Protein AF-A0A7C3QE86-F1 (afdb_monomer)

pLDDT: mean 93.2, std 11.62, range [33.75, 98.38]

Structure (mmCIF, N/CA/C/O backbone):
data_AF-A0A7C3QE86-F1
#
_entry.id   AF-A0A7C3QE86-F1
#
loop_
_atom_site.group_PDB
_atom_site.id
_atom_site.type_symbol
_atom_site.label_atom_id
_atom_site.label_alt_id
_atom_site.label_comp_id
_atom_site.label_asym_id
_atom_site.label_entity_id
_atom_site.label_seq_id
_atom_site.pdbx_PDB_ins_code
_atom_site.Cartn_x
_atom_site.Cartn_y
_atom_site.Cartn_z
_atom_site.occupancy
_atom_site.B_iso_or_equiv
_atom_site.auth_seq_id
_atom_site.auth_comp_id
_atom_site.auth_asym_id
_atom_site.auth_atom_id
_atom_site.pdbx_PDB_model_num
ATOM 1 N N . ALA A 1 1 ? 10.557 -4.432 -19.092 1.00 91.06 1 ALA A N 1
ATOM 2 C CA . ALA A 1 1 ? 10.069 -3.526 -18.032 1.00 91.06 1 ALA A CA 1
ATOM 3 C C . ALA A 1 1 ? 8.537 -3.373 -17.962 1.00 91.06 1 ALA A C 1
ATOM 5 O O . ALA A 1 1 ? 8.063 -2.865 -16.957 1.00 91.06 1 ALA A O 1
ATOM 6 N N . ALA A 1 2 ? 7.739 -3.842 -18.938 1.00 94.81 2 ALA A N 1
ATOM 7 C CA . ALA A 1 2 ? 6.276 -3.658 -18.929 1.00 94.81 2 ALA A CA 1
ATOM 8 C C . ALA A 1 2 ? 5.566 -4.189 -17.663 1.00 94.81 2 ALA A C 1
ATOM 10 O O .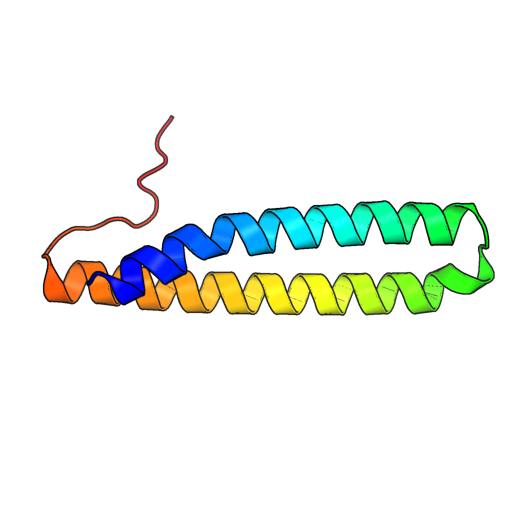 ALA A 1 2 ? 4.778 -3.468 -17.063 1.00 94.81 2 ALA A O 1
ATOM 11 N N . LEU A 1 3 ? 5.890 -5.410 -17.213 1.00 95.94 3 LEU A N 1
ATOM 12 C CA . LEU A 1 3 ? 5.312 -5.975 -15.983 1.00 95.94 3 LEU A CA 1
ATOM 13 C C . LEU A 1 3 ? 5.722 -5.198 -14.725 1.00 95.94 3 LEU A C 1
ATOM 15 O O . LEU A 1 3 ? 4.897 -4.989 -13.849 1.00 95.94 3 LEU A O 1
ATOM 19 N N . ALA A 1 4 ? 6.967 -4.723 -14.658 1.00 95.31 4 ALA A N 1
ATOM 20 C CA . ALA A 1 4 ? 7.435 -3.901 -13.545 1.00 95.31 4 ALA A CA 1
ATOM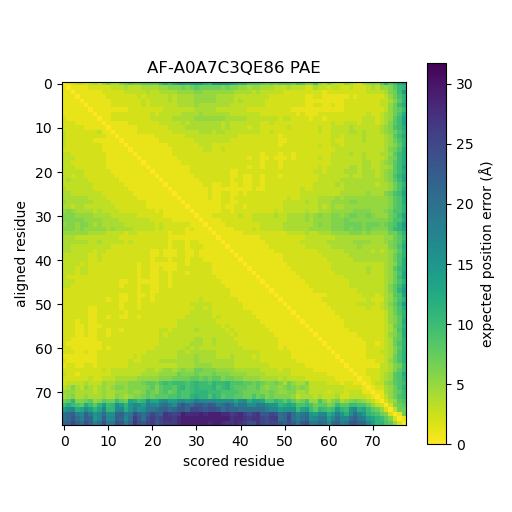 21 C C . ALA A 1 4 ? 6.700 -2.550 -13.496 1.00 95.31 4 ALA A C 1
ATOM 23 O O . ALA A 1 4 ? 6.226 -2.141 -12.446 1.00 95.31 4 ALA A O 1
ATOM 24 N N . ARG A 1 5 ? 6.499 -1.901 -14.650 1.00 94.62 5 ARG A N 1
ATOM 25 C CA . ARG A 1 5 ? 5.690 -0.674 -14.736 1.00 94.62 5 ARG A CA 1
ATOM 26 C C . ARG A 1 5 ? 4.243 -0.895 -14.300 1.00 94.62 5 ARG A C 1
ATOM 28 O O . ARG A 1 5 ? 3.665 -0.001 -13.699 1.00 94.62 5 ARG A O 1
ATOM 35 N N . LYS A 1 6 ? 3.677 -2.072 -14.587 1.00 96.12 6 LYS A N 1
ATOM 36 C CA . LYS A 1 6 ? 2.346 -2.438 -14.102 1.00 96.12 6 LYS A CA 1
ATOM 37 C C . LYS A 1 6 ? 2.316 -2.536 -12.573 1.00 96.12 6 LYS A C 1
ATOM 39 O O . LYS A 1 6 ? 1.426 -1.953 -11.980 1.00 96.12 6 LYS A O 1
ATOM 44 N N . VAL A 1 7 ? 3.303 -3.188 -11.949 1.00 95.81 7 VAL A N 1
ATOM 45 C CA . VAL A 1 7 ? 3.397 -3.264 -10.476 1.00 95.81 7 VAL A CA 1
ATOM 46 C C . VAL A 1 7 ? 3.402 -1.868 -9.850 1.00 95.81 7 VAL A C 1
ATOM 48 O O . VAL A 1 7 ? 2.624 -1.630 -8.940 1.00 95.81 7 VAL A O 1
ATOM 51 N N . CYS A 1 8 ? 4.193 -0.931 -10.385 1.00 94.25 8 CYS A N 1
ATOM 52 C CA . CYS A 1 8 ? 4.201 0.451 -9.893 1.00 94.25 8 CYS A CA 1
ATOM 53 C C . CYS A 1 8 ? 2.845 1.162 -10.051 1.00 94.25 8 CYS A C 1
ATOM 55 O O . CYS A 1 8 ? 2.511 2.006 -9.236 1.00 94.25 8 CYS A O 1
ATOM 57 N N . ALA A 1 9 ? 2.077 0.861 -11.104 1.00 92.94 9 ALA A N 1
ATOM 58 C CA . ALA A 1 9 ? 0.757 1.461 -11.322 1.00 92.94 9 ALA A CA 1
ATOM 59 C C . ALA A 1 9 ? -0.340 0.828 -10.448 1.00 92.94 9 ALA A C 1
ATOM 61 O O . ALA A 1 9 ? -1.321 1.486 -10.115 1.00 92.94 9 ALA A O 1
ATOM 62 N N . ASP A 1 10 ? -0.187 -0.448 -10.091 1.00 94.06 10 ASP A N 1
ATOM 63 C CA . ASP A 1 10 ? -1.123 -1.166 -9.223 1.00 94.06 10 ASP A CA 1
ATOM 64 C C . ASP A 1 10 ? -0.968 -0.746 -7.738 1.00 94.06 10 ASP A C 1
ATOM 66 O O . ASP A 1 10 ? -1.864 -0.998 -6.934 1.00 94.06 10 ASP A O 1
ATOM 70 N N . ASP A 1 11 ? 0.133 -0.081 -7.373 1.00 93.56 11 ASP A N 1
ATOM 71 C CA . ASP A 1 11 ? 0.420 0.433 -6.023 1.00 93.56 11 ASP A CA 1
ATOM 72 C C . ASP A 1 11 ? -0.633 1.451 -5.550 1.00 93.56 11 ASP A C 1
ATOM 74 O O . ASP A 1 11 ? -1.223 1.291 -4.480 1.00 93.56 11 ASP A O 1
ATOM 78 N N . ASP A 1 12 ? -1.000 2.401 -6.423 1.00 91.56 12 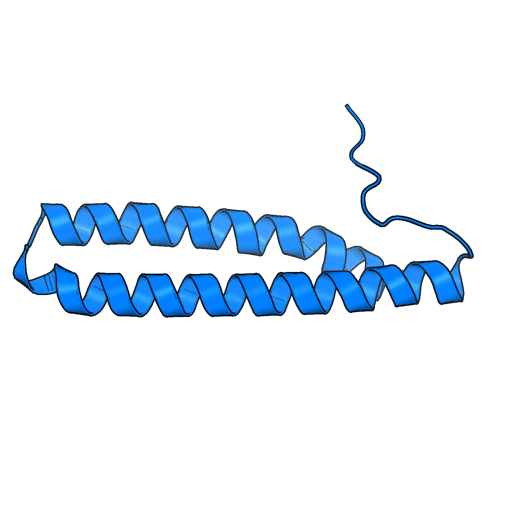ASP A N 1
ATOM 79 C CA . ASP A 1 12 ? -2.050 3.403 -6.175 1.00 91.56 12 ASP A CA 1
ATOM 80 C C . ASP A 1 12 ? -3.388 2.751 -5.780 1.00 91.56 12 ASP A C 1
ATOM 82 O O . ASP A 1 12 ? -4.154 3.261 -4.951 1.00 91.56 12 ASP A O 1
ATOM 86 N N . PHE A 1 13 ? -3.693 1.593 -6.376 1.00 94.75 13 PHE A N 1
ATOM 87 C CA . PHE A 1 13 ? -4.896 0.843 -6.042 1.00 94.75 13 PHE A CA 1
ATOM 88 C C . PHE A 1 13 ? -4.823 0.283 -4.615 1.00 94.75 13 PHE A C 1
ATOM 90 O O . PHE A 1 13 ? -5.808 0.393 -3.878 1.00 94.75 13 PHE A O 1
ATOM 97 N N . ILE A 1 14 ? -3.678 -0.263 -4.193 1.00 95.75 14 ILE A N 1
ATOM 98 C CA . ILE A 1 14 ? -3.488 -0.802 -2.837 1.00 95.75 14 ILE A CA 1
ATOM 99 C C . ILE A 1 14 ? -3.566 0.308 -1.783 1.00 95.75 14 ILE A C 1
ATOM 101 O O . ILE A 1 14 ? -4.235 0.130 -0.756 1.00 95.75 14 ILE A O 1
ATOM 105 N N . ASP A 1 15 ? -2.982 1.470 -2.060 1.00 93.62 15 ASP A N 1
ATOM 106 C CA . ASP A 1 15 ? -3.098 2.658 -1.213 1.00 93.62 15 ASP A CA 1
ATOM 107 C C . ASP A 1 15 ? -4.553 3.101 -1.057 1.00 93.62 15 ASP A C 1
ATOM 109 O O . ASP A 1 15 ? -5.044 3.337 0.056 1.00 93.62 15 ASP 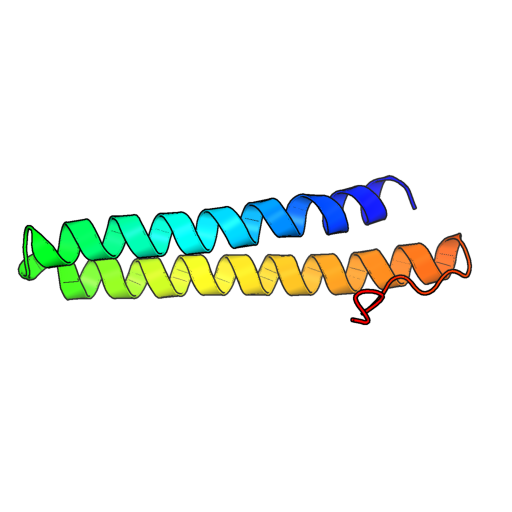A O 1
ATOM 113 N N . SER A 1 16 ? -5.285 3.183 -2.171 1.00 96.31 16 SER A N 1
ATOM 114 C CA . SER A 1 16 ? -6.695 3.579 -2.158 1.00 96.31 16 SER A CA 1
ATOM 115 C C . SER A 1 16 ? -7.559 2.602 -1.349 1.00 96.31 16 SER A C 1
ATOM 117 O O . SER A 1 16 ? -8.389 3.028 -0.535 1.00 96.31 16 SER A O 1
ATOM 119 N N . LEU A 1 17 ? -7.309 1.298 -1.502 1.00 96.94 17 LEU A N 1
ATOM 120 C CA . LEU A 1 17 ? -8.020 0.233 -0.808 1.00 96.94 17 LEU A CA 1
ATOM 121 C C . LEU A 1 17 ? -7.722 0.248 0.693 1.00 96.94 17 LEU A C 1
ATOM 123 O O . LEU A 1 17 ? -8.634 0.097 1.505 1.00 96.94 17 LEU A O 1
ATOM 127 N N . THR A 1 18 ? -6.473 0.501 1.081 1.00 97.25 18 THR A N 1
ATOM 128 C CA . THR A 1 18 ? -6.077 0.612 2.491 1.00 97.25 18 THR A CA 1
ATOM 129 C C . THR A 1 18 ? -6.801 1.773 3.176 1.00 97.25 18 THR A C 1
ATOM 131 O O . THR A 1 18 ? -7.341 1.611 4.275 1.00 97.25 18 THR A O 1
ATOM 134 N N . HIS A 1 19 ? -6.905 2.927 2.506 1.00 97.06 19 HIS A N 1
ATOM 135 C CA . HIS A 1 19 ? -7.688 4.058 3.008 1.00 97.06 19 HIS A CA 1
ATOM 136 C C . HIS A 1 19 ? -9.190 3.762 3.076 1.00 97.06 19 HIS A C 1
ATOM 138 O O . HIS A 1 19 ? -9.861 4.206 4.009 1.00 97.06 19 HIS A O 1
ATOM 144 N N . GLN A 1 20 ? -9.733 3.032 2.099 1.00 98.06 20 GLN A N 1
ATOM 145 C CA . GLN A 1 20 ? -11.135 2.623 2.106 1.00 98.06 20 GLN A CA 1
ATOM 146 C C . GLN A 1 20 ? -11.444 1.699 3.286 1.00 98.06 20 GLN A C 1
ATOM 148 O O . GLN A 1 20 ? -12.350 2.005 4.061 1.00 98.06 20 GLN A O 1
ATOM 153 N N . ILE A 1 21 ? -10.657 0.635 3.467 1.00 97.81 21 ILE A N 1
ATOM 154 C CA .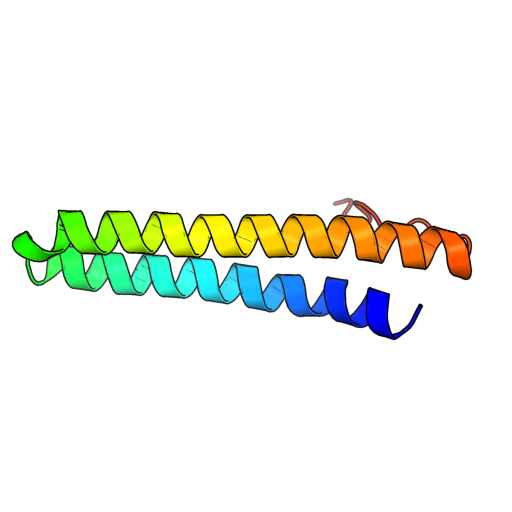 ILE A 1 21 ? -10.809 -0.312 4.578 1.00 97.81 21 ILE A CA 1
ATOM 155 C C . ILE A 1 21 ? -10.759 0.430 5.912 1.00 97.81 21 ILE A C 1
ATOM 157 O O . ILE A 1 21 ? -11.598 0.198 6.777 1.00 97.81 21 ILE A O 1
ATOM 161 N N . PHE A 1 22 ? -9.822 1.365 6.082 1.00 97.75 22 PHE A N 1
ATOM 162 C CA . PHE A 1 22 ? -9.736 2.146 7.313 1.00 97.75 22 PHE A CA 1
ATOM 163 C C . PHE A 1 22 ? -11.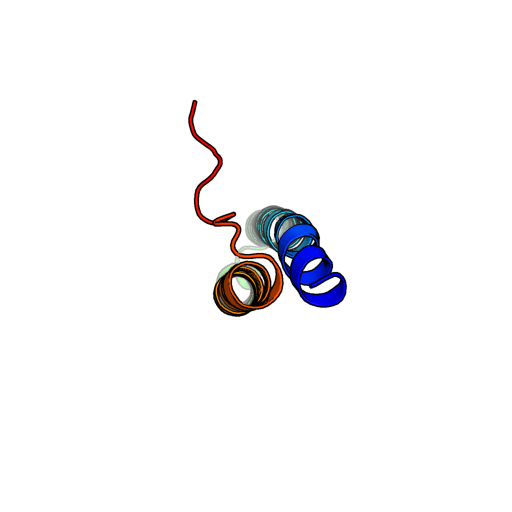027 2.929 7.607 1.00 97.75 22 PHE A C 1
ATOM 165 O O . PHE A 1 22 ? -11.510 2.902 8.739 1.00 97.75 22 PHE A O 1
ATOM 172 N N . ARG A 1 23 ? -11.621 3.584 6.598 1.00 98.06 23 ARG A N 1
ATOM 173 C CA . ARG A 1 23 ? -12.888 4.319 6.760 1.00 98.06 23 ARG A CA 1
ATOM 174 C C . ARG A 1 23 ? -14.052 3.397 7.115 1.00 98.06 23 ARG A C 1
ATOM 176 O O . ARG A 1 23 ? -14.812 3.720 8.020 1.00 98.06 23 ARG A O 1
ATOM 183 N N . GLU A 1 24 ? -14.169 2.254 6.448 1.00 98.06 24 GLU A N 1
ATOM 184 C CA . GLU A 1 24 ? -15.218 1.268 6.743 1.00 98.06 24 GLU A CA 1
ATOM 185 C C . GLU A 1 24 ? -15.085 0.713 8.167 1.00 98.06 24 GLU A C 1
ATOM 187 O O . GLU A 1 24 ? -16.065 0.616 8.905 1.00 98.06 24 GLU A O 1
ATOM 192 N N . LEU A 1 25 ? -13.856 0.413 8.594 1.00 98.12 25 LEU A N 1
ATOM 193 C CA . LEU A 1 25 ? -13.579 -0.051 9.950 1.00 98.12 25 LEU A CA 1
ATOM 194 C C . LEU A 1 25 ? -13.922 1.000 11.007 1.00 98.12 25 LEU A C 1
ATOM 196 O O . LEU A 1 25 ? -14.439 0.627 12.057 1.00 98.12 25 LEU A O 1
ATOM 200 N N . LEU A 1 26 ? -13.702 2.291 10.737 1.00 98.06 26 LEU A N 1
ATOM 201 C CA . LEU A 1 26 ? -14.159 3.359 11.629 1.00 98.06 26 LEU A CA 1
ATOM 202 C C . LEU A 1 26 ? -15.683 3.372 11.768 1.00 98.06 26 LEU A C 1
ATOM 204 O O . LEU A 1 26 ? -16.174 3.495 12.888 1.00 98.06 26 LEU A O 1
ATOM 208 N N . THR A 1 27 ? -16.428 3.196 10.674 1.00 97.88 27 THR A N 1
ATOM 209 C CA . THR A 1 27 ? -17.893 3.095 10.733 1.00 97.88 27 THR A CA 1
ATOM 210 C C . THR A 1 27 ? -18.331 1.937 11.629 1.00 97.88 27 THR A C 1
ATOM 212 O O . THR A 1 27 ? -19.135 2.153 12.531 1.00 97.88 27 THR A O 1
ATOM 215 N N . TYR A 1 28 ? -17.729 0.750 11.489 1.00 97.25 28 TYR A N 1
ATOM 216 C CA . TYR A 1 28 ? -18.049 -0.387 12.363 1.00 97.25 28 TYR A CA 1
ATOM 217 C C . TYR A 1 28 ? -17.740 -0.118 13.843 1.00 97.25 28 TYR A C 1
ATOM 219 O O . TYR A 1 28 ? -18.516 -0.510 14.713 1.00 97.25 28 TYR A O 1
ATOM 227 N N . MET A 1 29 ? -16.631 0.570 14.141 1.00 98.25 29 MET A N 1
ATOM 228 C CA . MET A 1 29 ? -16.278 0.948 15.516 1.00 98.25 29 MET A CA 1
ATOM 229 C C . MET A 1 29 ? -17.270 1.945 16.128 1.00 98.25 29 MET A C 1
ATOM 231 O O . MET A 1 29 ? -17.519 1.885 17.332 1.00 98.25 29 MET A O 1
ATOM 235 N N . ILE A 1 30 ? -17.800 2.869 15.317 1.00 97.88 30 ILE A N 1
ATOM 236 C CA . ILE A 1 30 ? -18.790 3.870 15.739 1.00 97.88 30 ILE A CA 1
ATOM 237 C C . ILE A 1 30 ? -20.157 3.216 15.969 1.00 97.88 30 ILE A C 1
ATOM 239 O O . ILE A 1 30 ? -20.834 3.561 16.935 1.00 97.88 30 ILE A O 1
ATOM 243 N N . GLU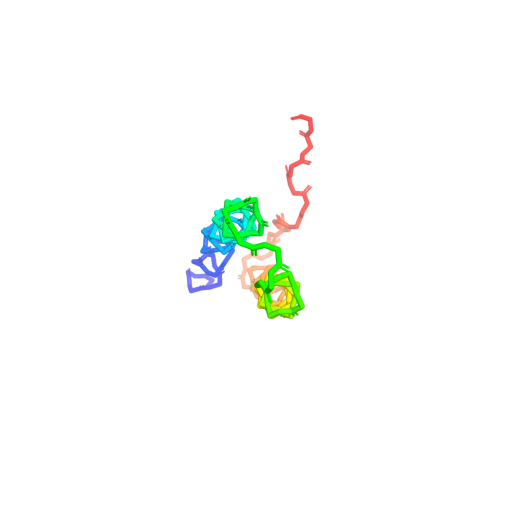 A 1 31 ? -20.555 2.280 15.105 1.00 98.12 31 GLU A N 1
ATOM 244 C CA . GLU A 1 31 ? -21.832 1.565 15.211 1.00 98.12 31 GLU A CA 1
ATOM 245 C C . GLU A 1 31 ? -21.877 0.605 16.408 1.00 98.12 31 GLU A C 1
ATOM 247 O O . GLU A 1 31 ? -22.886 0.552 17.111 1.00 98.12 31 GLU A O 1
ATOM 252 N N . ASP A 1 32 ? -20.791 -0.133 16.669 1.00 97.75 32 ASP A N 1
ATOM 253 C CA . ASP A 1 32 ? -20.681 -1.036 17.818 1.00 97.75 32 ASP A CA 1
ATOM 254 C C . ASP A 1 32 ? -19.263 -1.023 18.426 1.00 97.75 32 ASP A C 1
ATOM 256 O O . ASP A 1 32 ? -18.330 -1.614 17.860 1.00 97.75 32 ASP A O 1
ATOM 260 N N . PRO A 1 33 ? -19.088 -0.442 19.631 1.00 97.44 33 PRO A N 1
ATOM 261 C CA . PRO A 1 33 ? -17.807 -0.413 20.334 1.00 97.44 33 PRO A CA 1
ATOM 262 C C . PRO A 1 33 ? -17.193 -1.791 20.629 1.00 97.44 33 PRO A C 1
ATOM 264 O O . PRO A 1 33 ? -15.974 -1.894 20.789 1.00 97.44 33 PRO A O 1
ATOM 267 N N . HIS A 1 34 ? -17.976 -2.876 20.664 1.00 98.06 34 HIS A N 1
ATOM 268 C CA . HIS A 1 34 ? -17.424 -4.226 20.847 1.00 98.06 34 HIS A CA 1
ATOM 269 C C . HIS A 1 34 ? -16.576 -4.677 19.649 1.00 98.06 34 HIS A C 1
ATOM 271 O O . HIS A 1 34 ? -15.745 -5.582 19.775 1.00 98.06 34 HIS A O 1
ATOM 277 N N . THR A 1 35 ? -16.723 -4.030 18.490 1.00 97.81 35 THR A N 1
ATOM 278 C CA . THR A 1 35 ? -15.947 -4.352 17.288 1.00 97.81 35 THR A CA 1
ATOM 279 C C . THR A 1 35 ? -14.538 -3.758 17.294 1.00 97.81 35 THR A C 1
ATOM 281 O O . THR A 1 35 ? -13.693 -4.240 16.534 1.00 97.81 35 THR A O 1
ATOM 284 N N . ILE A 1 36 ? -14.240 -2.787 18.174 1.00 98.12 36 ILE A N 1
ATOM 285 C CA . ILE A 1 36 ? -12.993 -1.998 18.171 1.00 98.12 36 ILE A CA 1
ATOM 286 C C . ILE A 1 36 ? -11.749 -2.882 18.110 1.00 98.12 36 ILE A C 1
ATOM 288 O O . ILE A 1 36 ? -10.923 -2.728 17.212 1.00 98.12 36 ILE A O 1
ATOM 292 N N . SER A 1 37 ? -11.622 -3.859 19.013 1.00 98.19 37 SER A N 1
ATOM 293 C CA . SER A 1 37 ? -10.434 -4.726 19.047 1.00 98.19 37 SER A CA 1
ATOM 294 C C . SER A 1 37 ? -10.231 -5.515 17.751 1.00 98.19 37 SER A C 1
ATOM 296 O O . SER A 1 37 ? -9.096 -5.707 17.315 1.00 98.19 37 SER A O 1
ATOM 298 N N . ARG A 1 38 ? -11.315 -5.983 17.120 1.00 97.88 38 ARG A N 1
ATOM 299 C CA . ARG A 1 38 ? -11.239 -6.729 15.857 1.00 97.88 38 ARG A CA 1
ATOM 300 C C . ARG A 1 38 ? -10.901 -5.797 14.700 1.00 97.88 38 ARG A C 1
ATOM 302 O O . ARG A 1 38 ? -10.011 -6.111 13.917 1.00 97.88 38 ARG A O 1
ATOM 309 N N . ALA A 1 39 ? -11.575 -4.656 14.623 1.00 98.06 39 ALA A N 1
ATOM 310 C CA . ALA A 1 39 ? -11.367 -3.670 13.576 1.00 98.06 39 ALA A CA 1
ATOM 311 C C . ALA A 1 39 ? -9.929 -3.115 13.606 1.00 98.06 39 ALA A C 1
ATOM 313 O O . ALA A 1 39 ? -9.270 -3.100 12.574 1.00 98.06 39 ALA A O 1
ATOM 314 N N . VAL A 1 40 ? -9.363 -2.823 14.784 1.00 98.19 40 VAL A N 1
ATOM 315 C CA . VAL A 1 40 ? -7.951 -2.412 14.920 1.00 98.19 40 VAL A CA 1
ATOM 316 C C . VAL A 1 40 ? -6.986 -3.467 14.361 1.00 98.19 40 VAL A C 1
ATOM 318 O O . VAL A 1 40 ? -6.048 -3.125 13.642 1.00 98.19 40 VAL A O 1
ATOM 321 N N . ARG A 1 41 ? -7.212 -4.759 14.636 1.00 98.38 41 ARG A N 1
ATOM 322 C CA . ARG A 1 41 ? -6.370 -5.837 14.082 1.00 98.38 41 ARG A CA 1
ATOM 323 C C . ARG A 1 41 ? -6.437 -5.888 12.557 1.00 98.38 41 ARG A C 1
ATOM 325 O O . ARG A 1 41 ? -5.407 -6.082 11.921 1.00 98.38 41 ARG A O 1
ATOM 332 N N . ILE A 1 42 ? -7.619 -5.691 11.974 1.00 98.12 42 ILE A N 1
ATOM 333 C CA . ILE A 1 42 ? -7.791 -5.676 10.514 1.00 98.12 42 ILE A CA 1
ATOM 334 C C . ILE A 1 42 ? -7.096 -4.454 9.902 1.00 98.12 42 ILE A C 1
ATOM 336 O O . ILE A 1 42 ? -6.424 -4.602 8.885 1.00 98.12 42 ILE A O 1
ATOM 340 N N . THR A 1 43 ? -7.155 -3.285 10.547 1.00 97.88 43 THR A N 1
ATOM 341 C CA . THR A 1 43 ? -6.393 -2.102 10.113 1.00 97.88 43 THR A CA 1
ATOM 342 C C . THR A 1 43 ? -4.896 -2.399 10.018 1.00 97.88 43 THR A C 1
ATOM 344 O O . THR A 1 43 ? -4.261 -2.028 9.033 1.00 97.88 43 THR A O 1
ATOM 347 N N . PHE A 1 44 ? -4.325 -3.112 10.996 1.00 98.06 44 PHE A N 1
ATOM 348 C CA . PHE A 1 44 ? -2.920 -3.523 10.927 1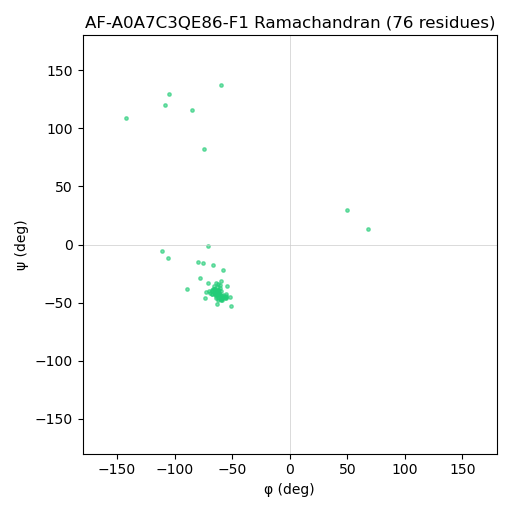.00 98.06 44 PHE A CA 1
ATOM 349 C C . PHE A 1 44 ? -2.648 -4.481 9.767 1.00 98.06 44 PHE A C 1
ATOM 351 O O . PHE A 1 44 ? -1.657 -4.304 9.068 1.00 98.06 44 PHE A O 1
ATOM 358 N N . VAL A 1 45 ? -3.529 -5.458 9.525 1.00 98.19 45 VAL A N 1
ATOM 359 C CA . VAL A 1 45 ? -3.401 -6.365 8.372 1.00 98.19 45 VAL A CA 1
ATOM 360 C C . VAL A 1 45 ? -3.395 -5.583 7.059 1.00 98.19 45 VAL A C 1
ATOM 362 O O . VAL A 1 45 ? -2.497 -5.793 6.248 1.00 98.19 45 VAL A O 1
ATOM 365 N N . ALA A 1 46 ? -4.327 -4.644 6.872 1.00 97.75 46 ALA A N 1
ATOM 366 C CA . ALA A 1 46 ? -4.364 -3.788 5.686 1.00 97.75 46 ALA A CA 1
ATOM 367 C C . ALA A 1 46 ? -3.062 -2.984 5.528 1.00 97.75 46 ALA A C 1
ATOM 369 O O . ALA A 1 46 ? -2.464 -2.984 4.456 1.00 97.75 46 ALA A O 1
ATOM 370 N N . LYS A 1 47 ? -2.550 -2.396 6.617 1.00 96.88 47 LYS A N 1
ATOM 371 C CA . LYS A 1 47 ? -1.264 -1.682 6.605 1.00 96.88 47 LYS A CA 1
ATOM 372 C C . LYS A 1 47 ? -0.060 -2.573 6.298 1.00 96.88 47 LYS A C 1
ATOM 374 O O . LYS A 1 47 ? 0.895 -2.110 5.688 1.00 96.88 47 LYS A O 1
ATOM 379 N N . TYR A 1 48 ? -0.064 -3.838 6.709 1.00 97.88 48 TYR A N 1
ATOM 380 C CA . TYR A 1 48 ? 1.010 -4.759 6.331 1.00 97.88 48 TYR A CA 1
ATOM 381 C C . TYR A 1 48 ? 0.949 -5.149 4.854 1.00 97.88 48 TYR A C 1
ATOM 383 O O . TYR A 1 48 ? 2.001 -5.340 4.252 1.00 97.88 48 TYR A O 1
ATOM 391 N N . LEU A 1 49 ? -0.247 -5.244 4.268 1.00 97.06 49 LEU A N 1
ATOM 392 C CA . LEU A 1 49 ? -0.406 -5.493 2.835 1.00 97.06 49 LEU A CA 1
ATOM 393 C C . LEU A 1 49 ? 0.086 -4.311 1.993 1.00 97.06 49 LEU A C 1
ATOM 395 O O . LEU A 1 49 ? 0.801 -4.539 1.023 1.00 97.06 49 LEU A O 1
ATOM 399 N N . GLU A 1 50 ? -0.221 -3.077 2.394 1.00 96.88 50 GLU A N 1
ATOM 400 C CA . GLU A 1 50 ? 0.314 -1.873 1.740 1.00 96.88 50 GLU A CA 1
ATOM 401 C C . GLU A 1 50 ? 1.847 -1.827 1.796 1.00 96.88 50 GLU A C 1
ATOM 403 O O . GLU A 1 50 ? 2.490 -1.728 0.759 1.00 96.88 50 GLU A O 1
ATOM 408 N N . ARG A 1 51 ? 2.464 -2.107 2.949 1.00 97.50 51 ARG A N 1
ATOM 409 C CA . ARG A 1 51 ? 3.934 -2.214 3.034 1.00 97.50 51 ARG A CA 1
ATOM 410 C C . ARG A 1 51 ? 4.534 -3.299 2.134 1.00 97.50 51 ARG A C 1
ATOM 412 O O . ARG A 1 51 ? 5.679 -3.182 1.700 1.00 97.50 51 ARG A O 1
ATOM 419 N N . ILE A 1 52 ? 3.812 -4.395 1.892 1.00 96.94 52 ILE A N 1
ATOM 420 C CA . ILE A 1 52 ? 4.254 -5.429 0.945 1.00 96.94 52 ILE A CA 1
ATOM 421 C C . ILE A 1 52 ? 4.179 -4.895 -0.492 1.00 96.94 52 ILE A C 1
ATOM 423 O O . ILE A 1 52 ? 5.096 -5.168 -1.271 1.00 96.94 52 ILE A O 1
ATOM 427 N N . ALA A 1 53 ? 3.136 -4.132 -0.831 1.00 96.19 53 ALA A N 1
ATOM 428 C CA . ALA A 1 53 ? 3.010 -3.462 -2.123 1.00 96.19 53 ALA A CA 1
ATOM 429 C C . ALA A 1 53 ? 4.140 -2.441 -2.339 1.00 96.19 53 ALA A C 1
ATOM 431 O O . ALA A 1 53 ? 4.870 -2.583 -3.318 1.00 96.19 53 ALA A O 1
ATOM 432 N N . ASP A 1 54 ? 4.433 -1.585 -1.354 1.00 95.06 54 ASP A N 1
ATOM 433 C CA . ASP A 1 54 ? 5.583 -0.666 -1.376 1.00 95.06 54 ASP A CA 1
ATOM 434 C C . ASP A 1 54 ? 6.898 -1.394 -1.691 1.00 95.06 54 ASP A C 1
ATOM 436 O O . ASP A 1 54 ? 7.737 -0.949 -2.484 1.00 95.06 54 ASP A O 1
ATOM 440 N N . HIS A 1 55 ? 7.134 -2.541 -1.047 1.00 96.69 55 HIS A N 1
ATOM 441 C CA . HIS A 1 55 ? 8.333 -3.340 -1.293 1.00 96.69 55 HIS A CA 1
ATOM 442 C C . HIS A 1 55 ? 8.353 -3.933 -2.707 1.00 96.69 55 HIS A C 1
ATOM 444 O O . HIS A 1 55 ? 9.414 -3.963 -3.338 1.00 96.69 55 HIS A O 1
ATOM 450 N N . ALA A 1 56 ? 7.206 -4.368 -3.227 1.00 96.75 56 ALA A N 1
ATOM 451 C CA . ALA A 1 56 ? 7.087 -4.831 -4.605 1.00 96.75 56 ALA A CA 1
ATOM 452 C C . ALA A 1 56 ? 7.354 -3.694 -5.606 1.00 96.75 56 ALA A C 1
ATOM 454 O O . ALA A 1 56 ? 8.113 -3.896 -6.559 1.00 96.75 56 ALA A O 1
ATOM 455 N N . THR A 1 57 ? 6.825 -2.496 -5.351 1.00 96.06 57 THR A N 1
ATOM 456 C CA . THR A 1 57 ? 7.062 -1.276 -6.134 1.00 96.06 57 THR A CA 1
ATOM 457 C C . THR A 1 57 ? 8.543 -0.922 -6.155 1.00 96.06 57 THR A C 1
ATOM 459 O O . THR A 1 57 ? 9.124 -0.783 -7.232 1.00 96.06 57 THR A O 1
ATOM 462 N N . ASN A 1 58 ? 9.211 -0.940 -5.000 1.00 95.81 58 ASN A N 1
ATOM 463 C CA . ASN A 1 58 ? 10.657 -0.735 -4.920 1.00 95.81 58 ASN A CA 1
ATOM 464 C C . ASN A 1 58 ? 11.437 -1.721 -5.808 1.00 95.81 58 ASN A C 1
ATOM 466 O O . ASN A 1 58 ? 12.359 -1.323 -6.525 1.00 95.81 58 ASN A O 1
ATOM 470 N N . VAL A 1 59 ? 11.097 -3.012 -5.788 1.00 96.81 59 VAL A N 1
ATOM 471 C CA . VAL A 1 59 ? 11.749 -4.012 -6.652 1.00 96.81 59 VAL A CA 1
ATOM 472 C C . VAL A 1 59 ? 11.451 -3.738 -8.129 1.00 96.81 59 VAL A C 1
ATOM 474 O O . VAL A 1 59 ? 12.354 -3.806 -8.965 1.00 96.81 59 VAL A O 1
ATOM 477 N N . ALA A 1 60 ? 10.211 -3.389 -8.461 1.00 96.56 60 ALA A N 1
ATOM 478 C CA . ALA A 1 60 ? 9.790 -3.100 -9.823 1.00 96.56 60 ALA A CA 1
ATOM 479 C C . ALA A 1 60 ? 10.522 -1.886 -10.419 1.00 96.56 60 ALA A C 1
ATOM 481 O O . ALA A 1 60 ? 11.025 -1.959 -11.542 1.00 96.56 60 ALA A O 1
ATOM 482 N N . GLU A 1 61 ? 10.682 -0.805 -9.662 1.00 95.88 61 GLU A N 1
ATOM 483 C CA . GLU A 1 61 ? 11.444 0.367 -10.095 1.00 95.88 61 GLU A CA 1
ATOM 484 C C . GLU A 1 61 ? 12.906 0.027 -10.406 1.00 95.88 61 GLU A C 1
ATOM 486 O O . GLU A 1 61 ? 13.460 0.504 -11.400 1.00 95.88 61 GLU A O 1
ATOM 491 N N . LEU A 1 62 ? 13.528 -0.840 -9.597 1.00 96.06 62 LEU A N 1
ATOM 492 C CA . LEU A 1 62 ? 14.888 -1.317 -9.850 1.00 96.06 62 LEU A CA 1
ATOM 493 C C . LEU A 1 62 ? 14.965 -2.116 -11.158 1.00 96.06 62 LEU A C 1
ATOM 495 O O . LEU A 1 62 ? 15.915 -1.954 -11.922 1.00 96.06 62 LEU A O 1
ATOM 499 N N . VAL A 1 63 ? 13.957 -2.942 -11.451 1.00 96.69 63 VAL A N 1
ATOM 500 C CA . VAL A 1 63 ? 13.864 -3.677 -12.723 1.00 96.69 63 VAL A CA 1
ATOM 501 C C . VAL A 1 63 ? 13.697 -2.720 -13.907 1.00 96.69 63 VAL A C 1
ATOM 503 O O . VAL A 1 63 ? 14.303 -2.940 -14.957 1.00 96.69 63 VAL A O 1
ATOM 506 N N . VAL A 1 64 ? 12.907 -1.650 -13.765 1.00 95.94 64 VAL A N 1
ATOM 507 C CA . VAL A 1 64 ? 12.782 -0.616 -14.807 1.00 95.94 64 VAL A CA 1
ATOM 508 C C . VAL A 1 64 ? 14.128 0.061 -15.051 1.00 95.94 64 VAL A C 1
ATOM 510 O O . VAL A 1 64 ? 14.545 0.164 -16.205 1.00 95.94 64 VAL A O 1
ATOM 513 N N . TYR A 1 65 ? 14.837 0.443 -13.989 1.00 95.44 65 TYR A N 1
ATOM 514 C CA . TYR A 1 65 ? 16.173 1.024 -14.100 1.00 95.44 65 TYR A CA 1
ATOM 515 C C . TYR A 1 65 ? 17.160 0.079 -14.793 1.00 95.44 65 TYR A C 1
ATOM 517 O O . TYR A 1 65 ? 17.853 0.492 -15.719 1.00 95.44 65 TYR A O 1
ATOM 525 N N . LEU A 1 66 ? 17.179 -1.200 -14.410 1.00 96.56 66 LEU A N 1
ATOM 526 C CA . LEU A 1 66 ? 18.081 -2.201 -14.982 1.00 96.56 66 LEU A CA 1
ATOM 527 C C . LEU A 1 66 ? 17.851 -2.424 -16.486 1.00 96.56 66 LEU A C 1
ATOM 529 O O . LEU A 1 66 ? 18.807 -2.622 -17.229 1.00 96.56 66 LEU A O 1
ATOM 533 N N . VAL A 1 67 ? 16.592 -2.424 -16.933 1.00 96.44 67 VAL A N 1
ATOM 534 C CA . VAL A 1 67 ? 16.233 -2.751 -18.325 1.00 96.44 67 VAL A CA 1
ATOM 535 C C . VAL A 1 67 ? 16.241 -1.523 -19.234 1.00 96.44 67 VAL A C 1
ATOM 537 O O . VAL A 1 67 ? 16.620 -1.628 -20.397 1.00 96.44 67 VAL A O 1
ATOM 540 N N . GLU A 1 68 ? 15.785 -0.374 -18.739 1.00 95.81 68 GLU A N 1
ATOM 541 C CA . GLU A 1 68 ? 15.600 0.835 -19.552 1.00 95.81 68 GLU A CA 1
ATOM 542 C C . GLU A 1 68 ? 16.666 1.912 -19.298 1.00 95.81 68 GLU A C 1
ATOM 544 O O . GLU A 1 68 ? 16.707 2.900 -20.028 1.00 95.81 68 GLU A O 1
ATOM 549 N N . GLY A 1 69 ? 17.488 1.774 -18.251 1.00 93.50 69 GLY A N 1
ATOM 550 C CA . GLY A 1 69 ? 18.436 2.808 -17.819 1.00 93.50 69 GLY A CA 1
ATOM 551 C C . GLY A 1 69 ? 17.767 4.061 -17.239 1.00 93.50 69 GLY A C 1
ATOM 552 O O . GLY A 1 69 ? 18.418 5.094 -17.097 1.00 93.50 69 GLY A O 1
ATOM 553 N N . LYS A 1 70 ? 16.463 4.005 -16.932 1.00 89.69 70 LYS A N 1
ATOM 554 C CA . LYS A 1 70 ? 15.668 5.144 -16.449 1.00 89.69 70 LYS A CA 1
ATOM 555 C C . LYS A 1 70 ? 15.395 5.038 -14.957 1.00 89.69 70 LYS A C 1
ATOM 557 O O . LYS A 1 70 ? 14.879 4.027 -14.488 1.00 89.69 70 LYS A O 1
ATOM 562 N N . ILE A 1 71 ? 15.679 6.111 -14.225 1.00 90.00 71 ILE A N 1
ATOM 563 C CA . ILE A 1 71 ? 15.286 6.245 -12.821 1.00 90.00 71 ILE A CA 1
ATOM 564 C C . ILE A 1 71 ? 13.852 6.771 -12.793 1.00 90.00 71 ILE A C 1
ATOM 566 O O . ILE A 1 71 ? 13.590 7.873 -13.266 1.00 90.00 71 ILE A O 1
ATOM 570 N N . ILE A 1 72 ? 12.934 5.964 -12.266 1.00 87.56 72 ILE A N 1
ATOM 571 C CA . ILE A 1 72 ? 11.523 6.342 -12.082 1.00 87.56 72 ILE A CA 1
ATOM 572 C C . ILE A 1 72 ? 11.139 6.506 -10.603 1.00 87.56 72 ILE A C 1
ATOM 574 O O . ILE A 1 72 ? 10.055 6.996 -10.309 1.00 87.56 72 ILE A O 1
ATOM 578 N N . ARG A 1 73 ? 12.055 6.185 -9.679 1.00 81.06 73 ARG A N 1
ATOM 579 C CA . ARG A 1 73 ? 11.902 6.430 -8.238 1.00 81.06 73 ARG A CA 1
ATOM 580 C C . ARG A 1 73 ? 11.726 7.905 -7.934 1.00 81.06 73 ARG A C 1
ATOM 582 O O . ARG A 1 73 ? 12.482 8.717 -8.463 1.00 81.06 73 ARG A O 1
ATOM 589 N N . HIS A 1 74 ? 10.793 8.225 -7.039 1.00 69.12 74 HIS A N 1
ATOM 590 C CA . HIS A 1 74 ? 10.585 9.579 -6.507 1.00 69.12 74 HIS A CA 1
ATOM 591 C C . HIS A 1 74 ? 10.487 10.672 -7.589 1.00 69.12 74 HIS A C 1
ATOM 593 O O . HIS A 1 74 ? 10.858 11.819 -7.350 1.00 69.12 74 HIS A O 1
ATOM 599 N N . THR A 1 75 ? 9.993 10.342 -8.792 1.00 62.97 75 THR A N 1
ATOM 600 C CA . THR A 1 75 ? 9.815 11.350 -9.857 1.00 62.97 75 THR A CA 1
ATOM 601 C C . THR A 1 75 ? 8.672 12.328 -9.573 1.00 62.97 75 THR A C 1
ATOM 603 O O . THR A 1 75 ? 8.487 13.292 -10.312 1.00 62.97 75 THR A O 1
ATOM 606 N N . THR A 1 76 ? 7.971 12.161 -8.454 1.00 50.59 76 THR A N 1
ATOM 607 C CA . THR A 1 76 ? 7.066 13.153 -7.875 1.00 50.59 76 THR A CA 1
ATOM 608 C C . THR A 1 76 ? 7.882 14.270 -7.212 1.00 50.59 76 THR A C 1
ATOM 610 O O . THR A 1 76 ? 8.147 14.258 -6.013 1.00 50.59 76 THR A O 1
ATOM 613 N N . THR A 1 77 ? 8.339 15.233 -8.015 1.00 42.88 77 THR A N 1
ATOM 614 C CA . THR A 1 77 ? 8.827 16.532 -7.533 1.00 42.88 77 THR A CA 1
ATOM 615 C C . THR A 1 77 ? 7.808 17.609 -7.903 1.00 42.88 77 THR A C 1
ATOM 617 O O . THR A 1 77 ? 7.633 17.888 -9.088 1.00 42.88 77 THR A O 1
ATOM 620 N N . THR A 1 78 ? 7.278 18.278 -6.870 1.00 33.75 78 THR A N 1
ATOM 621 C CA . THR A 1 78 ? 6.417 19.489 -6.866 1.00 33.75 78 THR A CA 1
ATOM 622 C C . THR A 1 78 ? 4.918 19.289 -7.049 1.00 33.75 78 THR A C 1
ATOM 624 O O . THR A 1 78 ? 4.505 18.681 -8.056 1.00 33.75 78 THR A O 1
#

Secondary structure (DSSP, 8-state):
-HHHHHHHHHHHHHHHHHHHHHHHHHHHHHH-GGGHHHHHHHHHHHHHHHHHHHHHHHHHHHHHHHHH----TT----

Mean predicted aligned error: 3.96 Å

Foldseek 3Di:
DVVLVVLLVCLVVLVVVLVVLLVVLVVVCVVDVVCVVVSVVVNVVSVVVSVVSVVSNVVSQVVCCVPVVDRPPPPPDD

Sequence (78 aa):
AALARKVCADDDFIDSLTHQIFRELLTYMIEDPHTISRAVRITFVAKYLERIADHATNVAELVVYLVEGKIIRHTTTT

Solvent-accessible surface area (backbone atoms only — not comparable 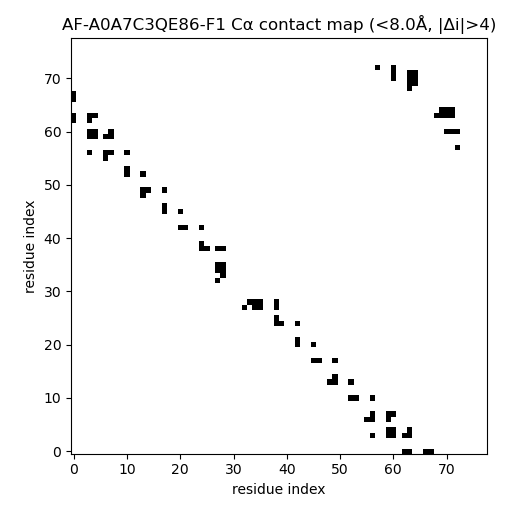to full-atom values): 4289 Å² total; per-residue (Å²): 86,71,70,30,56,47,48,50,60,51,39,60,54,45,54,52,48,41,55,48,52,47,54,54,38,51,51,48,33,72,77,36,68,87,41,38,73,60,40,54,54,50,48,51,52,43,54,52,53,40,55,51,43,54,52,50,29,56,52,20,43,52,47,31,26,72,71,70,74,44,86,66,72,80,70,84,71,134

Nearest PDB structures (foldseek):
  4cqi-assembly1_A  TM=7.124E-01  e=9.847E-01  Leishmania major
  3q84-assembly1_B  TM=6.718E-01  e=9.381E+00  Homo sapiens
  7e0g-assembly1_A  TM=5.115E-01  e=8.827E+00  Homo sapiens

Radius of gyration: 16.59 Å; Cα contacts (8 Å, |Δi|>4): 54; chains: 1; bounding box: 40×26×40 Å